Protein AF-A0A3D2KLA5-F1 (afdb_monomer_lite)

pLDDT: mean 75.69, std 15.41, range [38.19, 96.56]

Sequence (135 aa):
MKVNLLPYEVPERRRANLTLIFALTGILLLAGATFIFYSALQGRVTAIHSQIADIQREYEKYGPALERKAYLDQLEAAISRKSAFIQQLSGQGVKWNRIMDELRDIIPQTVVLDAVTNGEDGVITIVGRAGSLQA

Secondary structure (DSSP, 8-state):
-----------THHHHHHHHHHHHHHHHHHHHHHHHHHHHHHHHHHHHHHHHHHHHHHHHHHHHHHHHHHHHHHHHHHHHHHHHHHHHHHHTT-THHHHHHHHHHHS-TTEEEEEEEE-TTS-EEEEEEE-----

Structure (mmCIF, N/CA/C/O backbone):
data_AF-A0A3D2KLA5-F1
#
_entry.id   AF-A0A3D2KLA5-F1
#
loop_
_atom_site.group_PDB
_atom_site.id
_atom_site.type_symbol
_atom_site.label_atom_id
_atom_site.label_alt_id
_atom_site.label_comp_id
_atom_site.label_asym_id
_atom_site.label_entity_id
_atom_site.label_seq_id
_atom_site.pdbx_PDB_ins_code
_atom_site.Cartn_x
_atom_site.Cartn_y
_atom_site.Cartn_z
_atom_site.occupancy
_atom_site.B_iso_or_equiv
_atom_site.auth_seq_id
_atom_site.auth_comp_id
_atom_site.auth_asym_id
_atom_site.auth_atom_id
_atom_site.pdbx_PDB_model_num
ATOM 1 N N . MET A 1 1 ? 48.186 -9.021 -88.721 1.00 39.84 1 MET A N 1
ATOM 2 C CA . MET A 1 1 ? 47.747 -8.006 -87.739 1.00 39.84 1 MET A CA 1
ATOM 3 C C . MET A 1 1 ? 46.525 -8.544 -87.008 1.00 39.84 1 MET A C 1
ATOM 5 O O . MET A 1 1 ? 45.486 -8.694 -87.632 1.00 39.84 1 MET A O 1
ATOM 9 N N . LYS A 1 2 ? 46.661 -8.931 -85.733 1.00 43.53 2 LYS A N 1
ATOM 10 C CA . LYS A 1 2 ? 45.528 -9.322 -84.878 1.00 43.53 2 LYS A CA 1
ATOM 11 C C . LYS A 1 2 ? 45.116 -8.090 -84.081 1.00 43.53 2 LYS A C 1
ATOM 13 O O . LYS A 1 2 ? 45.840 -7.679 -83.182 1.00 43.53 2 LYS A O 1
ATOM 18 N N . VAL A 1 3 ? 43.994 -7.486 -84.453 1.00 55.62 3 VAL A N 1
ATOM 19 C CA . VAL A 1 3 ? 43.378 -6.410 -83.674 1.00 55.62 3 VAL A CA 1
ATOM 20 C C . VAL A 1 3 ? 42.587 -7.086 -82.558 1.00 55.62 3 VAL A C 1
ATOM 22 O O . VAL A 1 3 ? 41.564 -7.718 -82.804 1.00 55.62 3 VAL A O 1
ATOM 25 N N . ASN A 1 4 ? 43.137 -7.042 -81.346 1.00 61.41 4 ASN A N 1
ATOM 26 C CA . ASN A 1 4 ? 42.511 -7.572 -80.143 1.00 61.41 4 ASN A CA 1
ATOM 27 C C . ASN A 1 4 ? 41.420 -6.591 -79.685 1.00 61.41 4 ASN A C 1
ATOM 29 O O . ASN A 1 4 ? 41.717 -5.578 -79.057 1.00 61.41 4 ASN A O 1
ATOM 33 N N . LEU A 1 5 ? 40.171 -6.872 -80.055 1.00 65.31 5 LEU A N 1
ATOM 34 C CA . LEU A 1 5 ? 38.980 -6.169 -79.584 1.00 65.31 5 LEU A CA 1
ATOM 35 C C . LEU A 1 5 ? 38.501 -6.833 -78.290 1.00 65.31 5 LEU A C 1
ATOM 37 O O . LEU A 1 5 ? 37.547 -7.605 -78.301 1.00 65.31 5 LEU A O 1
ATOM 41 N N . LEU A 1 6 ? 39.176 -6.563 -77.175 1.00 63.72 6 LEU A N 1
ATOM 42 C CA . LEU A 1 6 ? 38.576 -6.812 -75.867 1.00 63.72 6 LEU A CA 1
ATOM 43 C C . LEU A 1 6 ? 37.883 -5.519 -75.426 1.00 63.72 6 LEU A C 1
ATOM 45 O O . LEU A 1 6 ? 38.559 -4.493 -75.302 1.00 63.72 6 LEU A O 1
ATOM 49 N N . PRO A 1 7 ? 36.551 -5.525 -75.237 1.00 60.09 7 PRO A N 1
ATOM 50 C CA . PRO A 1 7 ? 35.854 -4.363 -74.720 1.00 60.09 7 PRO A CA 1
ATOM 51 C C . PRO A 1 7 ? 36.341 -4.087 -73.296 1.00 60.09 7 PRO A C 1
ATOM 53 O O . PRO A 1 7 ? 36.518 -4.996 -72.486 1.00 60.09 7 PRO A O 1
ATOM 56 N N . TYR A 1 8 ? 36.580 -2.812 -73.002 1.00 58.25 8 TYR A N 1
ATOM 57 C CA . TYR A 1 8 ? 36.905 -2.345 -71.662 1.00 58.25 8 TYR A CA 1
ATOM 58 C C . TYR A 1 8 ? 35.651 -2.482 -70.792 1.00 58.25 8 TYR A C 1
ATOM 60 O O . TYR A 1 8 ? 34.791 -1.602 -70.775 1.00 58.25 8 TYR A O 1
ATOM 68 N N . GLU A 1 9 ? 35.511 -3.619 -70.114 1.00 62.09 9 GLU A N 1
ATOM 69 C CA . GLU A 1 9 ? 34.491 -3.802 -69.086 1.00 62.09 9 GLU A CA 1
ATOM 70 C C . GLU A 1 9 ? 34.827 -2.888 -67.903 1.00 62.09 9 GLU A C 1
ATOM 72 O O . GLU A 1 9 ? 35.715 -3.153 -67.089 1.00 62.09 9 GLU A O 1
ATOM 77 N N . VAL A 1 10 ? 34.133 -1.754 -67.845 1.00 62.00 10 VAL A N 1
ATOM 78 C CA . VAL A 1 10 ? 34.216 -0.789 -66.750 1.00 62.00 10 VAL A CA 1
ATOM 79 C C . VAL A 1 10 ? 33.788 -1.491 -65.448 1.00 62.00 10 VAL A C 1
ATOM 81 O O . VAL A 1 10 ? 32.706 -2.080 -65.397 1.00 62.00 10 VAL A O 1
ATOM 84 N N . PRO A 1 11 ? 34.583 -1.443 -64.362 1.00 59.06 11 PRO A N 1
ATOM 85 C CA . PRO A 1 11 ? 34.291 -2.161 -63.124 1.00 59.06 11 PRO A CA 1
ATOM 86 C C . PRO A 1 11 ? 33.243 -1.413 -62.281 1.00 59.06 11 PRO A C 1
ATOM 88 O O . PRO A 1 11 ? 33.539 -0.881 -61.211 1.00 59.06 11 PRO A O 1
ATOM 91 N N . GLU A 1 12 ? 31.990 -1.375 -62.731 1.00 59.69 12 GLU A N 1
ATOM 92 C CA . GLU A 1 12 ? 30.892 -0.703 -62.014 1.00 59.69 12 GLU A CA 1
ATOM 93 C C . GLU A 1 12 ? 30.473 -1.420 -60.715 1.00 59.69 12 GLU A C 1
ATOM 95 O O . GLU A 1 12 ? 29.897 -0.819 -59.806 1.00 59.69 12 GLU A O 1
ATOM 100 N N . ARG A 1 13 ? 30.845 -2.698 -60.554 1.00 60.25 13 ARG A N 1
ATOM 101 C CA . ARG A 1 13 ? 30.440 -3.532 -59.407 1.00 60.25 13 ARG A CA 1
ATOM 102 C C . ARG A 1 13 ? 30.995 -3.079 -58.051 1.00 60.25 13 ARG A C 1
ATOM 104 O O . ARG A 1 13 ? 30.433 -3.435 -57.019 1.00 60.25 13 ARG A O 1
ATOM 111 N N . ARG A 1 14 ? 32.072 -2.283 -58.005 1.00 60.62 14 ARG A N 1
ATOM 112 C CA . ARG A 1 14 ? 32.662 -1.844 -56.721 1.00 60.62 14 ARG A CA 1
ATOM 113 C C . ARG A 1 14 ? 31.792 -0.837 -55.966 1.00 60.62 14 ARG A C 1
ATOM 115 O O . ARG A 1 14 ? 31.766 -0.880 -54.740 1.00 60.62 14 ARG A O 1
ATOM 122 N N . ARG A 1 15 ? 31.074 0.052 -56.663 1.00 60.56 15 ARG A N 1
ATOM 123 C CA . ARG A 1 15 ? 30.259 1.095 -56.009 1.00 60.56 15 ARG A CA 1
ATOM 124 C C . ARG A 1 15 ? 28.975 0.534 -55.400 1.00 60.56 15 ARG A C 1
ATOM 126 O O . ARG A 1 15 ? 28.641 0.919 -54.286 1.00 60.56 15 ARG A O 1
ATOM 133 N N . ALA A 1 16 ? 28.331 -0.420 -56.076 1.00 62.09 16 ALA A N 1
ATOM 134 C CA . ALA A 1 16 ? 27.133 -1.098 -55.574 1.00 62.09 16 ALA A CA 1
ATOM 135 C C . ALA A 1 16 ? 27.402 -1.903 -54.288 1.00 62.09 16 ALA A C 1
ATOM 137 O O . ALA A 1 16 ? 26.577 -1.926 -53.378 1.00 62.09 16 ALA A O 1
ATOM 138 N N . ASN A 1 17 ? 28.587 -2.511 -54.171 1.00 75.31 17 ASN A N 1
ATOM 139 C CA . ASN A 1 17 ? 28.967 -3.238 -52.959 1.00 75.31 17 ASN A CA 1
ATOM 140 C C . ASN A 1 17 ? 29.234 -2.292 -51.779 1.00 75.31 17 ASN A C 1
ATOM 142 O O . ASN A 1 17 ? 28.899 -2.626 -50.647 1.00 75.31 17 ASN A O 1
ATOM 146 N N . LEU A 1 18 ? 29.792 -1.101 -52.024 1.00 77.69 18 LEU A N 1
ATOM 147 C CA . LEU A 1 18 ? 30.020 -0.112 -50.967 1.00 77.69 18 LEU A CA 1
ATOM 148 C C . LEU A 1 18 ? 28.708 0.461 -50.429 1.00 77.69 18 LEU A C 1
ATOM 150 O O . LEU A 1 18 ? 28.540 0.514 -49.216 1.00 77.69 18 LEU A O 1
ATOM 154 N N . THR A 1 19 ? 27.758 0.838 -51.290 1.00 82.38 19 THR A N 1
ATOM 155 C CA . THR A 1 19 ? 26.437 1.305 -50.833 1.00 82.38 19 THR A CA 1
ATOM 156 C C . THR A 1 19 ? 25.702 0.240 -50.027 1.00 82.38 19 THR A C 1
ATOM 158 O O . THR A 1 19 ? 25.105 0.570 -49.006 1.00 82.38 19 THR A O 1
ATOM 161 N N . LEU A 1 20 ? 25.798 -1.033 -50.421 1.00 86.75 20 LEU A N 1
ATOM 162 C CA . LEU A 1 20 ? 25.212 -2.145 -49.670 1.00 86.75 20 LEU A CA 1
ATOM 163 C C . LEU A 1 20 ? 25.885 -2.326 -48.297 1.00 86.75 20 LEU A C 1
ATOM 165 O O . LEU A 1 20 ? 25.191 -2.474 -47.293 1.00 86.75 20 LEU A O 1
ATOM 169 N N . ILE A 1 21 ? 27.217 -2.240 -48.224 1.00 87.56 21 ILE A N 1
ATOM 170 C CA . ILE A 1 21 ? 27.963 -2.313 -46.957 1.00 87.56 21 ILE A CA 1
ATOM 171 C C . ILE A 1 21 ? 27.598 -1.140 -46.036 1.00 87.56 21 ILE A C 1
ATOM 173 O O . ILE A 1 21 ? 27.330 -1.357 -44.854 1.00 87.56 21 ILE A O 1
ATOM 177 N N . PHE A 1 22 ? 27.528 0.089 -46.555 1.00 91.12 22 PHE A N 1
ATOM 178 C CA . PHE A 1 22 ? 27.124 1.259 -45.768 1.00 91.12 22 PHE A CA 1
ATOM 179 C C . PHE A 1 22 ? 25.669 1.162 -45.300 1.00 91.12 22 PHE A C 1
ATOM 181 O O . PHE A 1 22 ? 25.388 1.490 -44.149 1.00 91.12 22 PHE A O 1
ATOM 188 N N . ALA A 1 23 ? 24.760 0.657 -46.139 1.00 91.12 23 ALA A N 1
ATOM 189 C CA . ALA A 1 23 ? 23.371 0.420 -45.757 1.00 91.12 23 ALA A CA 1
ATOM 190 C C . ALA A 1 23 ? 23.261 -0.625 -44.635 1.00 91.12 23 ALA A C 1
ATOM 192 O O . ALA A 1 23 ? 22.602 -0.370 -43.630 1.00 91.12 23 ALA A O 1
ATOM 193 N N . LEU A 1 24 ? 23.960 -1.762 -44.749 1.00 93.44 24 LEU A N 1
ATOM 194 C CA . LEU A 1 24 ? 24.004 -2.781 -43.693 1.00 93.44 24 LEU A CA 1
ATOM 195 C C . LEU A 1 24 ? 24.603 -2.238 -42.397 1.00 93.44 24 LEU A C 1
ATOM 197 O O . LEU A 1 24 ? 24.055 -2.470 -41.325 1.00 93.44 24 LEU A O 1
ATOM 201 N N . THR A 1 25 ? 25.696 -1.483 -42.494 1.00 94.06 25 THR A N 1
ATOM 202 C CA . THR A 1 25 ? 26.340 -0.865 -41.328 1.00 94.06 25 THR A CA 1
ATOM 203 C C . THR A 1 25 ? 25.411 0.149 -40.660 1.00 94.06 25 THR A C 1
ATOM 205 O O . THR A 1 25 ? 25.314 0.184 -39.437 1.00 94.06 25 THR A O 1
ATOM 208 N N . GLY A 1 26 ? 24.676 0.935 -41.452 1.00 95.12 26 GLY A N 1
ATOM 209 C CA . GLY A 1 26 ? 23.677 1.879 -40.957 1.00 95.12 26 GLY A CA 1
ATOM 210 C C . GLY A 1 26 ? 22.512 1.189 -40.246 1.00 95.12 26 GLY A C 1
ATOM 211 O O . GLY A 1 26 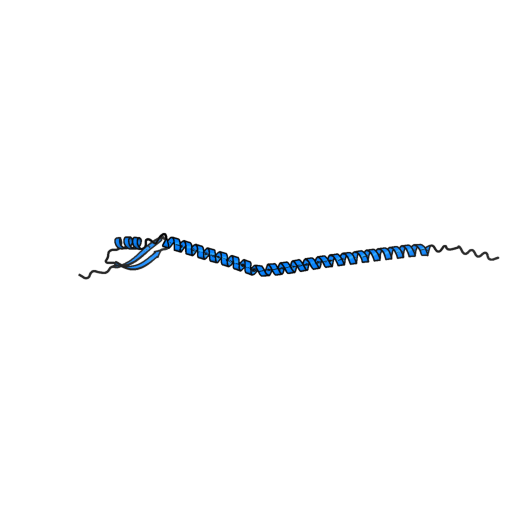? 22.124 1.612 -39.159 1.00 95.12 26 GLY A O 1
ATOM 212 N N . ILE A 1 27 ? 22.000 0.089 -40.808 1.00 95.50 27 ILE A N 1
ATOM 213 C CA . ILE A 1 27 ? 20.954 -0.729 -40.174 1.00 95.50 27 ILE A CA 1
ATOM 214 C C . ILE A 1 27 ? 21.472 -1.352 -38.875 1.00 95.50 27 ILE A C 1
ATOM 216 O O . ILE A 1 27 ? 20.770 -1.324 -37.867 1.00 95.50 27 ILE A O 1
ATOM 220 N N . LEU A 1 28 ? 22.702 -1.870 -38.871 1.00 96.38 28 LEU A N 1
ATOM 221 C CA . LEU A 1 28 ? 23.322 -2.461 -37.685 1.00 96.38 28 LEU A CA 1
ATOM 222 C C . LEU A 1 28 ? 23.483 -1.426 -36.561 1.00 96.38 28 LEU A C 1
ATOM 224 O O . LEU A 1 28 ? 23.181 -1.718 -35.405 1.00 96.38 28 LEU A O 1
ATOM 228 N N . LEU A 1 29 ? 23.909 -0.205 -36.898 1.00 96.56 29 LEU A N 1
ATOM 229 C CA . LEU A 1 29 ? 24.006 0.903 -35.947 1.00 96.56 29 LEU A CA 1
ATOM 230 C C . LEU A 1 29 ? 22.640 1.306 -35.392 1.00 96.56 29 LEU A C 1
ATOM 232 O O . LEU A 1 29 ? 22.511 1.495 -34.185 1.00 96.56 29 LEU A O 1
ATOM 236 N N . LEU A 1 30 ? 21.621 1.403 -36.249 1.00 95.88 30 LEU A N 1
ATOM 237 C CA . LEU A 1 30 ? 20.251 1.687 -35.823 1.00 95.88 30 LEU A CA 1
ATOM 238 C C . LEU A 1 30 ? 19.726 0.603 -34.881 1.00 95.88 30 LEU A C 1
ATOM 240 O O . LEU A 1 30 ? 19.238 0.927 -33.801 1.00 95.88 30 LEU A O 1
ATOM 244 N N . ALA A 1 31 ? 19.892 -0.669 -35.245 1.00 95.88 31 ALA A N 1
ATOM 245 C CA . ALA A 1 31 ? 19.498 -1.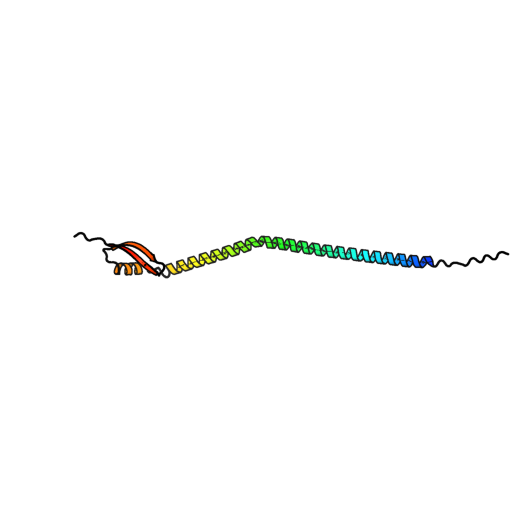799 -34.412 1.00 95.88 31 ALA A CA 1
ATOM 246 C C . ALA A 1 31 ? 20.209 -1.757 -33.050 1.00 95.88 31 ALA A C 1
ATOM 248 O O . ALA A 1 31 ? 19.555 -1.844 -32.010 1.00 95.88 31 ALA A O 1
ATOM 249 N N . GLY A 1 32 ? 21.524 -1.523 -33.037 1.00 96.44 32 GLY A N 1
ATOM 250 C CA . GLY A 1 32 ? 22.303 -1.375 -31.807 1.00 96.44 32 GLY A CA 1
ATOM 251 C C . GLY A 1 32 ? 21.835 -0.206 -30.937 1.00 96.44 32 GLY A C 1
ATOM 252 O O . GLY A 1 32 ? 21.626 -0.377 -29.737 1.00 96.44 32 GLY A O 1
ATOM 253 N N . ALA A 1 33 ? 21.596 0.965 -31.530 1.00 95.31 33 ALA A N 1
ATOM 254 C CA . ALA A 1 33 ? 21.100 2.137 -30.812 1.00 95.31 33 ALA A CA 1
ATOM 255 C C . ALA A 1 33 ? 19.708 1.889 -30.211 1.00 95.31 33 ALA A C 1
ATOM 257 O O . ALA A 1 33 ? 19.479 2.197 -29.040 1.00 95.31 33 ALA A O 1
ATOM 258 N N . THR A 1 34 ? 18.797 1.273 -30.973 1.00 94.56 34 THR A N 1
ATOM 259 C CA . THR A 1 34 ? 17.469 0.902 -30.464 1.00 94.56 34 THR A CA 1
ATOM 260 C C . THR A 1 34 ? 17.546 -0.136 -29.351 1.00 94.56 34 THR A C 1
ATOM 262 O O . THR A 1 34 ? 16.816 -0.014 -28.371 1.00 94.56 34 THR A O 1
ATOM 265 N N . PHE A 1 35 ? 18.460 -1.104 -29.444 1.00 96.06 35 PHE A N 1
ATOM 266 C CA . PHE A 1 35 ? 18.664 -2.106 -28.403 1.00 96.06 35 PHE A CA 1
ATOM 267 C C . PHE A 1 35 ? 19.154 -1.470 -27.098 1.00 96.06 35 PHE A C 1
ATOM 269 O O . PHE A 1 35 ? 18.557 -1.693 -26.050 1.00 96.06 35 PHE A O 1
ATOM 276 N N . ILE A 1 36 ? 20.176 -0.609 -27.163 1.00 94.88 36 ILE A N 1
ATOM 277 C CA . ILE A 1 36 ? 20.698 0.114 -25.992 1.00 94.88 36 ILE A CA 1
ATOM 278 C C . ILE A 1 36 ? 19.602 0.976 -25.356 1.00 94.88 36 ILE A C 1
ATOM 280 O O . ILE A 1 36 ? 19.422 0.956 -24.137 1.00 94.88 36 ILE A O 1
ATOM 284 N N . PHE A 1 37 ? 18.847 1.711 -26.176 1.00 95.19 37 PHE A N 1
ATOM 285 C CA . PHE A 1 37 ? 17.748 2.547 -25.702 1.00 95.19 37 PHE A CA 1
ATOM 286 C C . PHE A 1 37 ? 16.655 1.718 -25.013 1.00 95.19 37 PHE A C 1
ATOM 288 O O . PHE A 1 37 ? 16.211 2.063 -23.917 1.00 95.19 37 PHE A O 1
ATOM 295 N N . TYR A 1 38 ? 16.267 0.593 -25.618 1.00 95.19 38 TYR A N 1
ATOM 296 C CA . TYR A 1 38 ? 15.282 -0.327 -25.059 1.00 95.19 38 TYR A CA 1
ATOM 297 C C . TYR A 1 38 ? 15.753 -0.923 -23.725 1.00 95.19 38 TYR A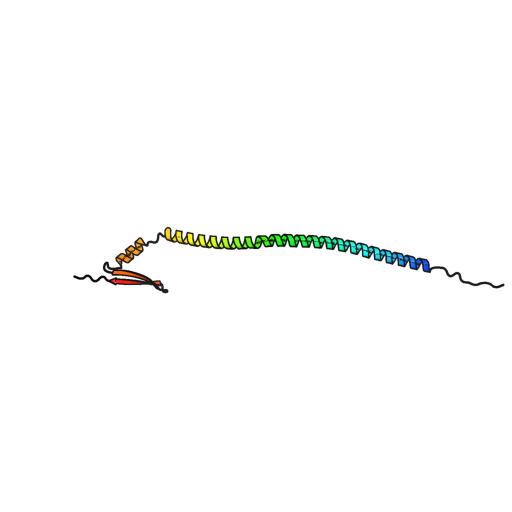 C 1
ATOM 299 O O . TYR A 1 38 ? 15.017 -0.880 -22.739 1.00 95.19 38 TYR A O 1
ATOM 307 N N . SER A 1 39 ? 17.000 -1.397 -23.644 1.00 92.69 39 SER A N 1
ATOM 308 C CA . SER A 1 39 ? 17.581 -1.916 -22.399 1.00 92.69 39 SER A CA 1
ATOM 309 C C . SER A 1 39 ? 17.628 -0.862 -21.289 1.00 92.69 39 SER A C 1
ATOM 311 O O . SER A 1 39 ? 17.325 -1.172 -20.137 1.00 92.69 39 SER A O 1
ATOM 313 N N . ALA A 1 40 ? 17.953 0.392 -21.618 1.00 91.75 40 ALA A N 1
ATOM 314 C CA . ALA A 1 40 ? 17.956 1.486 -20.650 1.00 91.75 40 ALA A CA 1
ATOM 315 C C . ALA A 1 40 ? 16.546 1.784 -20.109 1.00 91.75 40 ALA A C 1
ATOM 317 O O . ALA A 1 40 ? 16.377 1.989 -18.903 1.00 91.75 40 ALA A O 1
ATOM 318 N N . LEU A 1 41 ? 15.527 1.770 -20.976 1.00 91.12 41 LEU A N 1
ATOM 319 C CA . LEU A 1 41 ? 14.129 1.923 -20.564 1.00 91.12 41 LEU A CA 1
ATOM 320 C C . LEU A 1 41 ? 13.682 0.765 -19.669 1.00 91.12 41 LEU A C 1
ATOM 322 O O . LEU A 1 41 ? 13.114 1.001 -18.604 1.00 91.12 41 LEU A O 1
ATOM 326 N N . GLN A 1 42 ? 13.988 -0.470 -20.064 1.00 91.44 42 GLN A N 1
ATOM 327 C CA . GLN A 1 42 ? 13.647 -1.667 -19.301 1.00 91.44 42 GLN A CA 1
ATOM 328 C C . GLN A 1 42 ? 14.266 -1.625 -17.896 1.00 91.44 42 GLN A C 1
ATOM 330 O O . GLN A 1 42 ? 13.584 -1.920 -16.919 1.00 91.44 42 GLN A O 1
ATOM 335 N N . GLY A 1 43 ? 15.521 -1.179 -17.770 1.00 90.31 43 GLY A N 1
ATOM 336 C CA . GLY A 1 43 ? 16.176 -1.003 -16.471 1.00 90.31 43 GLY A CA 1
ATOM 337 C C . GLY A 1 43 ? 15.431 -0.029 -15.552 1.00 90.31 43 GLY A C 1
ATOM 338 O O . GLY A 1 43 ? 15.223 -0.324 -14.375 1.00 90.31 43 GLY A O 1
ATOM 339 N N . ARG A 1 44 ? 14.956 1.101 -16.094 1.00 88.38 44 ARG A N 1
ATOM 340 C CA . ARG A 1 44 ? 14.138 2.066 -15.337 1.00 88.38 44 ARG A CA 1
ATOM 341 C C . ARG A 1 44 ? 12.790 1.479 -14.930 1.00 88.38 44 ARG A C 1
ATOM 343 O O . ARG A 1 44 ? 12.377 1.652 -13.789 1.00 88.38 44 ARG A O 1
ATOM 350 N N . VAL A 1 45 ? 12.123 0.773 -15.841 1.00 92.44 45 VAL A N 1
ATOM 351 C CA . VAL A 1 45 ? 10.835 0.122 -15.563 1.00 92.44 45 VAL A CA 1
ATOM 352 C C . VAL A 1 45 ? 10.979 -0.900 -14.439 1.00 92.44 45 VAL A C 1
ATOM 354 O O . VAL A 1 45 ? 10.168 -0.895 -13.515 1.00 92.44 45 VAL A O 1
ATOM 357 N N . THR A 1 46 ? 12.025 -1.725 -14.467 1.00 92.12 46 THR A N 1
ATOM 358 C CA . THR A 1 46 ? 12.300 -2.709 -13.412 1.00 92.12 46 THR A CA 1
ATOM 359 C C . THR A 1 46 ? 12.567 -2.039 -12.065 1.00 92.12 46 THR A C 1
ATOM 361 O O . THR A 1 46 ? 12.022 -2.478 -11.057 1.00 92.12 46 THR A O 1
ATOM 364 N N . ALA A 1 47 ? 13.337 -0.946 -12.040 1.00 90.19 47 ALA A N 1
ATOM 365 C CA . ALA A 1 47 ? 13.595 -0.192 -10.811 1.00 90.19 47 ALA A CA 1
ATOM 366 C C . ALA A 1 47 ? 12.319 0.439 -10.222 1.00 90.19 47 ALA A C 1
ATOM 368 O O . ALA A 1 47 ? 12.147 0.487 -9.007 1.00 90.19 47 ALA A O 1
ATOM 369 N N . ILE A 1 48 ? 11.401 0.904 -11.072 1.00 91.06 48 ILE A N 1
ATOM 370 C CA . ILE A 1 48 ? 10.100 1.417 -10.622 1.00 91.06 48 ILE A CA 1
ATOM 371 C C . ILE A 1 48 ? 9.241 0.273 -10.069 1.00 91.06 48 ILE A C 1
ATOM 373 O O . ILE A 1 48 ? 8.650 0.414 -9.002 1.00 91.06 48 ILE A O 1
ATOM 377 N N . HIS A 1 49 ? 9.208 -0.882 -10.739 1.00 92.31 49 HIS A N 1
ATOM 378 C CA . HIS A 1 49 ? 8.463 -2.046 -10.250 1.00 92.31 49 HIS A CA 1
ATOM 379 C C . HIS A 1 49 ? 8.989 -2.552 -8.905 1.00 92.31 49 HIS A C 1
ATOM 381 O O . HIS A 1 49 ? 8.188 -2.920 -8.049 1.00 92.31 49 HIS A O 1
ATOM 387 N N . SER A 1 50 ? 10.309 -2.542 -8.685 1.00 92.06 50 SER A N 1
ATOM 388 C CA . SER A 1 50 ? 10.868 -2.924 -7.386 1.00 92.06 50 SER A CA 1
ATOM 389 C C . SER A 1 50 ? 10.468 -1.942 -6.288 1.00 92.06 50 SER A C 1
ATOM 391 O O . SER A 1 50 ? 10.060 -2.378 -5.219 1.00 92.06 50 SER A O 1
ATOM 393 N N . GLN A 1 51 ? 10.489 -0.633 -6.566 1.00 91.38 51 GLN A N 1
ATOM 394 C CA . GLN A 1 51 ? 10.029 0.379 -5.608 1.00 91.38 51 GLN A CA 1
ATOM 395 C C . GLN A 1 51 ? 8.548 0.205 -5.257 1.00 91.38 51 GLN A C 1
ATOM 397 O O . GLN A 1 51 ? 8.186 0.268 -4.085 1.00 91.38 51 GLN A O 1
ATOM 402 N N . ILE A 1 52 ? 7.694 -0.060 -6.250 1.00 90.56 52 ILE A N 1
ATOM 403 C CA . ILE A 1 52 ? 6.269 -0.336 -6.022 1.00 90.56 52 ILE A CA 1
ATOM 404 C C . ILE A 1 52 ? 6.105 -1.575 -5.138 1.00 90.56 52 ILE A C 1
ATOM 406 O O . ILE A 1 52 ? 5.353 -1.535 -4.168 1.00 90.56 52 ILE A O 1
ATOM 410 N N . ALA A 1 53 ? 6.830 -2.655 -5.436 1.00 92.31 53 ALA A N 1
ATOM 411 C CA . ALA A 1 53 ? 6.768 -3.880 -4.647 1.00 92.31 53 ALA A CA 1
ATOM 412 C C . ALA A 1 53 ? 7.231 -3.661 -3.197 1.00 92.31 53 ALA A C 1
ATOM 414 O O . ALA A 1 53 ? 6.622 -4.198 -2.273 1.00 92.31 53 ALA A O 1
ATOM 415 N N . ASP A 1 54 ? 8.276 -2.863 -2.981 1.00 92.00 54 ASP A N 1
ATOM 416 C CA . ASP A 1 54 ? 8.775 -2.551 -1.641 1.00 92.00 54 ASP A CA 1
ATOM 417 C C . ASP A 1 54 ? 7.772 -1.706 -0.845 1.00 92.00 54 ASP A C 1
ATOM 419 O O . ASP A 1 54 ? 7.461 -2.051 0.298 1.00 92.00 54 ASP A O 1
ATOM 423 N N . ILE A 1 55 ? 7.191 -0.674 -1.467 1.00 88.62 55 ILE A N 1
ATOM 424 C CA . ILE A 1 55 ? 6.125 0.140 -0.863 1.00 88.62 55 ILE A CA 1
ATOM 425 C C . ILE A 1 55 ? 4.917 -0.737 -0.527 1.00 88.62 55 ILE A C 1
ATOM 427 O O . ILE A 1 55 ? 4.345 -0.623 0.553 1.00 88.62 55 ILE A O 1
ATOM 431 N N . GLN A 1 56 ? 4.528 -1.646 -1.418 1.00 90.69 56 GLN A N 1
ATOM 432 C CA . GLN A 1 56 ? 3.377 -2.514 -1.194 1.00 90.69 56 GLN A CA 1
ATOM 433 C C . GLN A 1 56 ? 3.599 -3.478 -0.022 1.00 90.69 56 GLN A C 1
ATOM 435 O O . GLN A 1 56 ? 2.717 -3.613 0.825 1.00 90.69 56 GLN A O 1
ATOM 440 N N . ARG A 1 57 ? 4.801 -4.057 0.114 1.00 89.31 57 ARG A N 1
ATOM 441 C CA . ARG A 1 57 ? 5.170 -4.839 1.309 1.00 89.31 57 ARG A CA 1
ATOM 442 C C . ARG A 1 57 ? 5.149 -3.998 2.580 1.00 89.31 57 ARG A C 1
ATOM 444 O O . ARG A 1 57 ? 4.824 -4.504 3.651 1.00 89.31 57 ARG A O 1
ATOM 451 N N . GLU A 1 58 ? 5.548 -2.733 2.497 1.00 84.69 58 GLU A N 1
ATOM 452 C CA . GLU A 1 58 ? 5.480 -1.821 3.635 1.00 84.69 58 GLU A CA 1
ATOM 453 C C . GLU A 1 58 ? 4.026 -1.546 4.037 1.00 84.69 58 GLU A C 1
ATOM 455 O O . GLU A 1 58 ? 3.698 -1.664 5.215 1.00 84.69 58 GLU A O 1
ATOM 460 N N . TYR A 1 59 ? 3.128 -1.326 3.074 1.00 79.62 59 TYR A N 1
ATOM 461 C CA . TYR A 1 59 ? 1.684 -1.224 3.313 1.00 79.62 59 TYR A CA 1
ATOM 462 C C . TYR A 1 59 ? 1.087 -2.486 3.949 1.00 79.62 59 TYR A C 1
ATOM 464 O O . TYR A 1 59 ? 0.304 -2.384 4.895 1.00 79.62 59 TYR A O 1
ATOM 472 N N . GLU A 1 60 ? 1.476 -3.675 3.488 1.00 86.12 60 GLU A N 1
ATOM 473 C CA . GLU A 1 60 ? 1.001 -4.949 4.047 1.00 86.12 60 GLU A CA 1
ATOM 474 C C . GLU A 1 60 ? 1.346 -5.104 5.535 1.00 86.12 60 GLU A C 1
ATOM 476 O O . GLU A 1 60 ? 0.550 -5.652 6.299 1.00 86.12 60 GLU A O 1
ATOM 481 N N . LYS A 1 61 ? 2.475 -4.546 5.997 1.00 86.50 61 LYS A N 1
ATOM 482 C CA . LYS A 1 61 ? 2.832 -4.545 7.429 1.00 86.50 61 LYS A CA 1
ATOM 483 C C . LYS A 1 61 ? 1.849 -3.749 8.287 1.00 86.50 61 LYS A C 1
ATOM 485 O O . LYS A 1 61 ? 1.693 -4.058 9.469 1.00 86.50 61 LYS A O 1
ATOM 490 N N . TYR A 1 62 ? 1.189 -2.741 7.721 1.00 83.12 62 TYR A N 1
ATOM 491 C CA . TYR A 1 62 ? 0.214 -1.916 8.435 1.00 83.12 62 TYR A CA 1
ATOM 492 C C . TYR A 1 62 ? -1.204 -2.495 8.413 1.00 83.12 62 TYR A C 1
ATOM 494 O O . TYR A 1 62 ? -2.022 -2.090 9.240 1.00 83.12 62 TYR A O 1
ATOM 502 N N . GLY A 1 63 ? -1.498 -3.470 7.546 1.00 83.06 63 GLY A N 1
ATOM 503 C CA . GLY A 1 63 ? -2.798 -4.152 7.494 1.00 83.06 63 GLY A CA 1
ATOM 504 C C . GLY A 1 63 ? -3.250 -4.703 8.857 1.00 83.06 63 GLY A C 1
ATOM 505 O O . GLY A 1 63 ? -4.306 -4.303 9.350 1.00 83.06 63 GLY A O 1
ATOM 506 N N . PRO A 1 64 ? -2.425 -5.508 9.555 1.00 84.56 64 PRO A N 1
ATOM 507 C CA . PRO A 1 64 ? -2.761 -6.013 10.888 1.00 84.56 64 PRO A CA 1
ATOM 508 C C . PRO A 1 64 ? -2.948 -4.911 11.942 1.00 84.56 64 PRO A C 1
ATOM 510 O O . PRO A 1 64 ? -3.703 -5.080 12.898 1.00 84.56 64 PRO A O 1
ATOM 513 N N . ALA A 1 65 ? -2.257 -3.774 11.804 1.00 79.25 65 ALA A N 1
ATOM 514 C CA . ALA A 1 65 ? -2.423 -2.638 12.710 1.00 79.25 65 ALA A CA 1
ATOM 515 C C . ALA A 1 65 ? -3.771 -1.930 12.489 1.00 79.25 65 ALA A C 1
ATOM 517 O O . ALA A 1 65 ? -4.424 -1.549 13.460 1.00 79.25 65 ALA A O 1
ATOM 518 N N . LEU A 1 66 ? -4.212 -1.809 11.233 1.00 82.25 66 LEU A N 1
ATOM 519 C CA . LEU A 1 66 ? -5.541 -1.311 10.866 1.00 82.25 66 LEU A CA 1
ATOM 520 C C . LEU A 1 66 ? -6.656 -2.216 11.405 1.00 82.25 66 LEU A C 1
ATOM 522 O O . LEU A 1 66 ? -7.610 -1.713 11.995 1.00 82.25 66 LEU A O 1
ATOM 526 N N . GLU A 1 67 ? -6.510 -3.536 11.284 1.00 86.00 67 GLU A N 1
ATOM 527 C CA . GLU A 1 67 ? -7.472 -4.495 11.844 1.00 86.00 67 GLU A CA 1
ATOM 528 C C . GLU A 1 67 ? -7.540 -4.417 13.373 1.00 86.00 67 GLU A C 1
ATOM 530 O O . GLU A 1 67 ? -8.626 -4.363 13.953 1.00 86.00 67 GLU A O 1
ATOM 535 N N . ARG A 1 68 ? -6.382 -4.336 14.044 1.00 82.25 68 ARG A N 1
ATOM 536 C CA . ARG A 1 68 ? -6.324 -4.148 15.502 1.00 82.25 68 ARG A CA 1
ATOM 537 C C . ARG A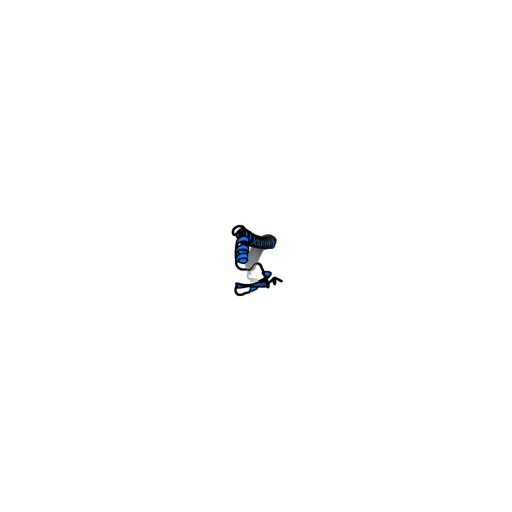 1 68 ? -6.974 -2.842 15.934 1.00 82.25 68 ARG A C 1
ATOM 539 O O . ARG A 1 68 ? -7.680 -2.837 16.937 1.00 82.25 68 ARG A O 1
ATOM 546 N N . LYS A 1 69 ? -6.765 -1.753 15.190 1.00 87.25 69 LYS A N 1
ATOM 547 C CA . LYS A 1 69 ? -7.428 -0.475 15.460 1.00 87.25 69 LYS A CA 1
ATOM 548 C C . LYS A 1 69 ? -8.946 -0.614 15.345 1.00 87.25 69 LYS A C 1
ATOM 550 O O . LYS A 1 69 ? -9.646 -0.244 16.275 1.00 87.25 69 LYS A O 1
ATOM 555 N N . ALA A 1 70 ? -9.446 -1.218 14.267 1.00 87.44 70 ALA A N 1
ATOM 556 C CA . ALA A 1 70 ? -10.881 -1.426 14.083 1.00 87.44 70 ALA A CA 1
ATOM 557 C C . ALA A 1 70 ? -11.497 -2.276 15.212 1.00 87.44 70 ALA A C 1
ATOM 559 O O . ALA A 1 70 ? -12.593 -1.980 15.686 1.00 87.44 70 ALA A O 1
ATOM 560 N N . TYR A 1 71 ? -10.782 -3.304 15.680 1.00 88.94 71 TYR A N 1
ATOM 561 C CA . TYR A 1 71 ? -11.202 -4.100 16.834 1.00 88.94 71 TYR A CA 1
ATOM 562 C C . TYR A 1 71 ? -11.230 -3.281 18.134 1.00 88.94 71 TYR A C 1
ATOM 564 O O . TYR A 1 71 ? -12.187 -3.378 18.903 1.00 88.94 71 TYR A O 1
ATOM 572 N N . LEU A 1 72 ? -10.210 -2.452 18.379 1.00 88.56 72 LEU A N 1
ATOM 573 C CA . LEU A 1 72 ? -10.168 -1.563 19.543 1.00 88.56 72 LEU A CA 1
ATOM 574 C C . LEU A 1 72 ? -11.309 -0.540 19.520 1.00 88.56 72 LEU A C 1
ATOM 576 O O . LEU A 1 72 ? -11.973 -0.378 20.540 1.00 88.56 72 LEU A O 1
ATOM 580 N N . ASP A 1 73 ? -11.601 0.058 18.364 1.00 90.25 73 ASP A N 1
ATOM 581 C CA . ASP A 1 73 ? -12.709 1.006 18.194 1.00 90.25 73 ASP A CA 1
ATOM 582 C C . ASP A 1 73 ? -14.066 0.337 18.509 1.00 90.25 73 ASP A C 1
ATOM 584 O O . ASP A 1 73 ? -14.928 0.913 19.178 1.00 90.25 73 ASP A O 1
ATOM 588 N N . GLN A 1 74 ? -14.262 -0.922 18.089 1.00 91.44 74 GLN A N 1
ATOM 589 C CA . GLN A 1 74 ? -15.457 -1.698 18.447 1.00 91.44 74 GLN A CA 1
ATOM 590 C C . GLN A 1 74 ? -15.546 -1.970 19.953 1.00 91.44 74 GLN A C 1
ATOM 592 O O . GLN A 1 74 ? -16.637 -1.897 20.534 1.00 91.44 74 GLN A O 1
ATOM 597 N N . LEU A 1 75 ? -14.414 -2.285 20.586 1.00 90.25 75 LEU A N 1
ATOM 598 C CA . LEU A 1 75 ? -14.340 -2.538 22.021 1.00 90.25 75 LEU A CA 1
ATOM 599 C C . LEU A 1 75 ? -14.652 -1.266 22.818 1.00 90.25 75 LEU A C 1
ATOM 601 O O . LEU A 1 75 ? -15.445 -1.311 23.758 1.00 90.25 75 LEU A O 1
ATOM 605 N N . GLU A 1 76 ? -14.096 -0.128 22.407 1.00 91.00 76 GLU A N 1
ATOM 606 C CA . GLU A 1 76 ? -14.362 1.183 22.997 1.00 91.00 76 GLU A CA 1
ATOM 607 C C . GLU A 1 76 ? -15.842 1.553 22.868 1.00 91.00 76 GLU A C 1
ATOM 609 O O . GLU A 1 76 ? -16.478 1.914 23.859 1.00 91.00 76 GLU A O 1
ATOM 614 N N . ALA A 1 77 ? -16.443 1.354 21.691 1.00 91.00 77 ALA A N 1
ATOM 615 C CA . ALA A 1 77 ? -17.874 1.565 21.496 1.00 91.00 77 ALA A CA 1
ATOM 616 C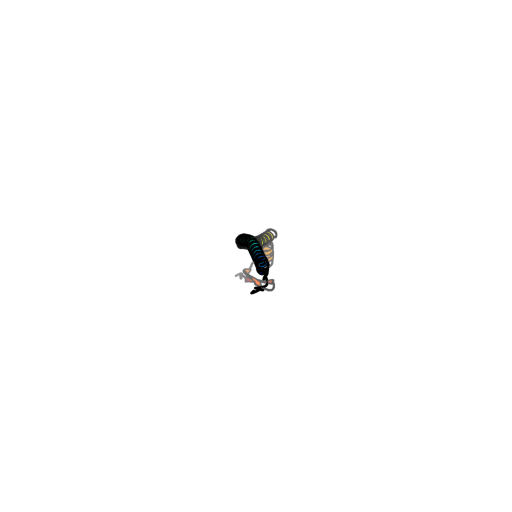 C . ALA A 1 77 ? -18.725 0.648 22.395 1.00 91.00 77 ALA A C 1
ATOM 618 O O . ALA A 1 77 ? -19.756 1.063 22.930 1.00 91.00 77 ALA A O 1
ATOM 619 N N . ALA A 1 78 ? -18.319 -0.610 22.592 1.00 89.81 78 ALA A N 1
ATOM 620 C CA . ALA A 1 78 ? -19.003 -1.527 23.500 1.00 89.81 78 ALA A CA 1
ATOM 621 C C . ALA A 1 78 ? -18.883 -1.091 24.969 1.00 89.81 78 ALA A C 1
ATOM 623 O O . ALA A 1 78 ? -19.881 -1.123 25.692 1.00 89.81 78 ALA A O 1
ATOM 624 N N . ILE A 1 79 ? -17.698 -0.658 25.400 1.00 89.88 79 ILE A N 1
ATOM 625 C CA . ILE A 1 79 ? -17.457 -0.153 26.755 1.00 89.88 79 ILE A CA 1
ATOM 626 C C . ILE A 1 79 ? -18.253 1.130 26.990 1.00 89.88 79 ILE A C 1
ATOM 628 O O . ILE A 1 79 ? -18.936 1.223 28.003 1.00 89.88 79 ILE A O 1
ATOM 632 N N . SER A 1 80 ? -18.239 2.066 26.041 1.00 89.50 80 SER A N 1
ATOM 633 C CA . SER A 1 80 ? -18.992 3.322 26.109 1.00 89.50 80 SER A CA 1
ATOM 634 C C . SER A 1 80 ? -20.501 3.083 26.217 1.00 89.50 80 SER A C 1
ATOM 636 O O . SER A 1 80 ? -21.174 3.675 27.056 1.00 89.50 80 SER A O 1
ATOM 638 N N . ARG A 1 81 ? -21.050 2.121 25.460 1.00 87.69 81 ARG A N 1
ATOM 639 C CA . ARG A 1 81 ? -22.459 1.713 25.615 1.00 87.69 81 ARG A CA 1
ATOM 640 C C . ARG A 1 81 ? -22.751 1.137 26.998 1.00 87.69 81 ARG A C 1
ATOM 642 O O . ARG A 1 81 ? -23.768 1.475 27.596 1.00 87.69 81 ARG A O 1
ATOM 649 N N . LYS A 1 82 ? -21.874 0.273 27.518 1.00 84.81 82 LYS A N 1
ATOM 650 C CA . LYS A 1 82 ? -22.043 -0.316 28.854 1.00 84.81 82 LYS A CA 1
ATOM 651 C C . LYS A 1 82 ? -21.925 0.733 29.957 1.00 84.81 82 LYS A C 1
ATOM 653 O O . LYS A 1 82 ? -22.719 0.704 30.890 1.00 84.81 82 LYS A O 1
ATOM 658 N N . SER A 1 83 ? -20.974 1.658 29.860 1.00 80.25 83 SER A N 1
ATOM 659 C CA . SER A 1 83 ? -20.802 2.726 30.843 1.00 80.25 83 SER A CA 1
ATOM 660 C C . SER A 1 83 ? -21.963 3.716 30.801 1.00 80.25 83 SER A C 1
ATOM 662 O O . SER A 1 83 ? -22.464 4.076 31.860 1.00 80.25 83 SER A O 1
ATOM 664 N N . ALA A 1 84 ? -22.453 4.077 29.611 1.00 83.69 84 ALA A N 1
ATOM 665 C CA . ALA A 1 84 ? -23.653 4.8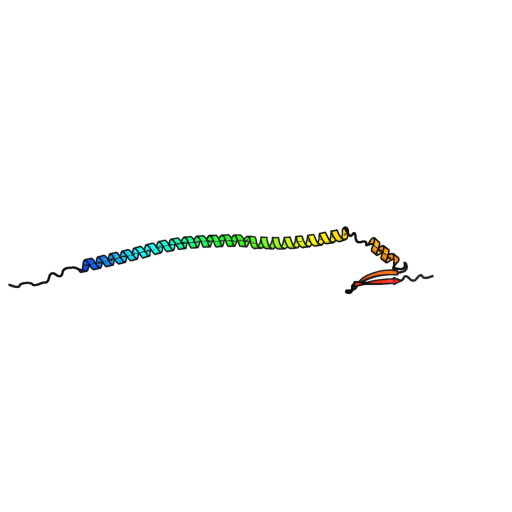91 29.447 1.00 83.69 84 ALA A CA 1
ATOM 666 C C . ALA A 1 84 ? -24.886 4.200 30.045 1.00 83.69 84 ALA A C 1
ATOM 668 O O . ALA A 1 84 ? -25.650 4.832 30.764 1.00 83.69 84 ALA A O 1
ATOM 669 N N . PHE A 1 85 ? -25.048 2.891 29.829 1.00 81.25 85 PHE A N 1
ATOM 670 C CA . PHE A 1 85 ? -26.125 2.112 30.441 1.00 81.25 85 PHE A CA 1
ATOM 671 C C . PHE A 1 85 ? -26.016 2.075 31.973 1.00 81.25 85 PHE A C 1
ATOM 673 O O . PHE A 1 85 ? -27.005 2.297 32.664 1.00 81.25 85 PHE A O 1
ATOM 680 N N . ILE A 1 86 ? -24.816 1.865 32.523 1.00 79.00 86 ILE A N 1
ATOM 681 C CA . ILE A 1 86 ? -24.583 1.898 33.976 1.00 79.00 86 ILE A CA 1
ATOM 682 C C . ILE A 1 86 ? -24.846 3.297 34.543 1.00 79.00 86 ILE A C 1
ATOM 684 O O . ILE A 1 86 ? -25.472 3.411 35.590 1.00 79.00 86 ILE A O 1
ATOM 688 N N . GLN A 1 87 ? -24.411 4.359 33.860 1.00 79.00 87 GLN A N 1
ATOM 689 C CA . GLN A 1 87 ? -24.703 5.741 34.250 1.00 79.00 87 GLN A CA 1
ATOM 690 C C . GLN A 1 87 ? -26.190 6.062 34.159 1.00 79.00 87 GLN A C 1
ATOM 692 O O . GLN A 1 87 ? -26.709 6.803 34.984 1.00 79.00 87 GLN A O 1
ATOM 697 N N . GLN A 1 88 ? -26.897 5.491 33.188 1.00 76.06 88 GLN A N 1
ATOM 698 C CA . GLN A 1 88 ? -28.339 5.619 33.100 1.00 76.06 88 GLN A CA 1
ATOM 699 C C . GLN A 1 88 ? -29.022 4.876 34.250 1.00 76.06 88 GLN A C 1
ATOM 701 O O . GLN A 1 88 ? -29.916 5.447 34.852 1.00 76.06 88 GLN A O 1
ATOM 706 N N . LEU A 1 89 ? -28.570 3.676 34.625 1.00 71.88 89 LEU A N 1
ATOM 707 C CA . LEU A 1 89 ? -29.076 2.937 35.792 1.00 71.88 89 LEU A CA 1
ATOM 708 C C . LEU A 1 89 ? -28.707 3.575 37.140 1.00 71.88 89 LEU A C 1
ATOM 710 O O . LEU A 1 89 ? -29.418 3.387 38.125 1.00 71.88 89 LEU A O 1
ATOM 714 N N . SER A 1 90 ? -27.587 4.295 37.219 1.00 67.50 90 SER A N 1
ATOM 715 C CA . SER A 1 90 ? -27.172 4.990 38.441 1.00 67.50 90 SER A CA 1
ATOM 716 C C . SER A 1 90 ? -27.773 6.394 38.548 1.00 67.50 90 SER A C 1
ATOM 718 O O . SER A 1 90 ? -28.099 6.833 39.648 1.00 67.50 90 SER A O 1
ATOM 720 N N . GLY A 1 91 ? -27.961 7.084 37.419 1.00 65.56 91 GLY A N 1
ATOM 721 C CA . GLY A 1 91 ? -28.583 8.405 37.307 1.00 65.56 91 GLY A CA 1
ATOM 722 C C . GLY A 1 91 ? -30.110 8.345 37.344 1.00 65.56 91 GLY A C 1
ATOM 723 O O . GLY A 1 91 ? -30.740 9.091 38.089 1.00 65.56 91 GLY A O 1
ATOM 724 N N . GLN A 1 92 ? -30.719 7.380 36.648 1.00 55.25 92 GLN A N 1
ATOM 725 C CA . GLN A 1 92 ? -32.008 6.820 37.050 1.00 55.25 92 GLN A CA 1
ATOM 726 C C . GLN A 1 92 ? -31.724 5.829 38.166 1.00 55.25 92 GLN A C 1
ATOM 728 O O . GLN A 1 92 ? -31.974 4.647 37.962 1.00 55.25 92 GLN A O 1
ATOM 733 N N . GLY A 1 93 ? -31.151 6.277 39.293 1.00 50.38 93 GLY A N 1
ATOM 734 C CA . GLY A 1 93 ? -30.939 5.434 40.464 1.00 50.38 93 GLY A CA 1
ATOM 735 C C . GLY A 1 93 ? -32.193 4.608 40.622 1.00 50.38 93 GLY A C 1
ATOM 736 O O . GLY A 1 93 ? -33.258 5.188 40.870 1.00 50.38 93 GLY A O 1
ATOM 737 N N . VAL A 1 94 ? -32.080 3.319 40.247 1.00 55.62 94 VAL A N 1
ATOM 738 C CA . VAL A 1 94 ? -33.248 2.477 40.013 1.00 55.62 94 VAL A CA 1
ATOM 739 C C . VAL A 1 94 ? -34.055 2.705 41.255 1.00 55.62 94 VAL A C 1
ATOM 741 O O . VAL A 1 94 ? -33.525 2.598 42.366 1.00 55.62 94 VAL A O 1
ATOM 744 N N . LYS A 1 95 ? -35.293 3.153 41.065 1.00 62.06 95 LYS A N 1
ATOM 745 C CA . LYS A 1 95 ? -36.248 3.408 42.133 1.00 62.06 95 LYS A CA 1
ATOM 746 C C . LYS A 1 95 ? -36.589 2.077 42.805 1.00 62.06 95 LYS A C 1
ATOM 748 O O . LYS A 1 95 ? -37.732 1.835 43.103 1.00 62.06 95 LYS A O 1
ATOM 753 N N . TRP A 1 96 ? -35.624 1.191 43.000 1.00 62.75 96 TRP A N 1
ATOM 754 C CA . TRP A 1 96 ? -35.695 -0.106 43.607 1.00 62.75 96 TRP A CA 1
ATOM 755 C C . TRP A 1 96 ? -36.250 0.030 45.001 1.00 62.75 96 TRP A C 1
ATOM 757 O O . TRP A 1 96 ? -37.134 -0.725 45.344 1.00 62.75 96 TRP A O 1
ATOM 767 N N . ASN A 1 97 ? -35.872 1.085 45.724 1.00 61.69 97 ASN A N 1
ATOM 768 C CA . ASN A 1 97 ? -36.530 1.427 46.978 1.00 61.69 97 ASN A CA 1
ATOM 769 C C . ASN A 1 97 ? -38.022 1.717 46.760 1.00 61.69 97 ASN A C 1
ATOM 771 O O . ASN A 1 97 ? -38.840 1.087 47.398 1.00 61.69 97 ASN A O 1
ATOM 775 N N . ARG A 1 98 ? -38.401 2.553 45.784 1.00 65.56 98 ARG A N 1
ATOM 776 C CA . ARG A 1 98 ? -39.818 2.846 45.488 1.00 65.56 98 ARG A CA 1
ATOM 777 C C . ARG A 1 98 ? -40.598 1.646 44.932 1.00 65.56 98 ARG A C 1
ATOM 779 O O . ARG A 1 98 ? -41.767 1.511 45.231 1.00 65.56 98 ARG A O 1
ATOM 786 N N . ILE A 1 99 ? -39.972 0.806 44.113 1.00 67.75 99 ILE A N 1
ATOM 787 C CA . ILE A 1 99 ? -40.545 -0.409 43.526 1.00 67.75 99 ILE A CA 1
ATOM 788 C C . ILE A 1 99 ? -40.706 -1.454 44.629 1.00 67.75 99 ILE A C 1
ATOM 790 O O . ILE A 1 99 ? -41.719 -2.133 44.664 1.00 67.75 99 ILE A O 1
ATOM 794 N N . MET A 1 100 ? -39.748 -1.559 45.552 1.00 65.12 100 MET A N 1
ATOM 795 C CA . MET A 1 100 ? -39.853 -2.409 46.738 1.00 65.12 100 MET A CA 1
ATOM 796 C C . MET A 1 100 ? -40.879 -1.873 47.733 1.00 65.12 100 MET A C 1
ATOM 798 O O . MET A 1 100 ? -41.594 -2.673 48.324 1.00 65.12 100 MET A O 1
ATOM 802 N N . ASP A 1 101 ? -41.001 -0.554 47.878 1.00 67.94 101 ASP A N 1
ATOM 803 C CA . ASP A 1 101 ? -42.036 0.082 48.694 1.00 67.94 101 ASP A CA 1
ATOM 804 C C . ASP A 1 101 ? -43.429 -0.149 48.076 1.00 67.94 101 ASP A C 1
ATOM 806 O O . ASP A 1 101 ? -44.334 -0.605 48.767 1.00 67.94 101 ASP A O 1
ATOM 810 N N . GLU A 1 102 ? -43.590 0.044 46.762 1.00 68.75 102 GLU A N 1
ATOM 811 C CA . GLU A 1 102 ? -44.835 -0.244 46.030 1.00 68.75 102 GLU A CA 1
ATOM 812 C C . GLU A 1 102 ? -45.172 -1.752 46.051 1.00 68.75 102 GLU A C 1
ATOM 814 O O . GLU A 1 102 ? -46.329 -2.123 46.236 1.00 68.75 102 GLU A O 1
ATOM 819 N N . LEU A 1 103 ? -44.180 -2.646 45.942 1.00 66.81 103 LEU A N 1
ATOM 820 C CA . LEU A 1 103 ? -44.374 -4.096 46.091 1.00 66.81 103 LEU A CA 1
ATOM 821 C C . LEU A 1 103 ? -44.767 -4.481 47.522 1.00 66.81 103 LEU A C 1
ATOM 823 O O . LEU A 1 103 ? -45.589 -5.374 47.704 1.00 66.81 103 LEU A O 1
ATOM 827 N N . ARG A 1 104 ? -44.211 -3.814 48.537 1.00 66.38 104 ARG A N 1
ATOM 828 C CA . ARG A 1 104 ? -44.547 -4.050 49.947 1.00 66.38 104 ARG A CA 1
ATOM 829 C C . ARG A 1 104 ? -45.966 -3.597 50.290 1.00 66.38 104 ARG A C 1
ATOM 831 O O . ARG A 1 104 ? -46.596 -4.233 51.129 1.00 66.38 104 ARG A O 1
ATOM 838 N N . ASP A 1 105 ? -46.467 -2.551 49.640 1.00 71.25 105 ASP A N 1
ATOM 839 C CA . ASP A 1 105 ? -47.852 -2.093 49.802 1.00 71.25 105 ASP A CA 1
ATOM 840 C C . ASP A 1 105 ? -48.866 -3.031 49.124 1.00 71.25 105 ASP A C 1
ATOM 842 O O . ASP A 1 105 ? -49.996 -3.171 49.595 1.00 71.25 105 ASP A O 1
ATOM 846 N N . ILE A 1 106 ? -48.473 -3.702 48.037 1.00 69.81 106 ILE A N 1
ATOM 847 C CA . ILE A 1 106 ? -49.340 -4.633 47.295 1.00 69.81 106 ILE A CA 1
ATOM 848 C C . ILE A 1 106 ? -49.321 -6.045 47.907 1.00 69.81 106 ILE A C 1
ATOM 850 O O . ILE A 1 106 ? -50.314 -6.770 47.820 1.00 69.81 106 ILE A O 1
ATOM 854 N N . ILE A 1 107 ? -48.212 -6.457 48.531 1.00 61.44 107 ILE A N 1
ATOM 855 C CA . ILE A 1 107 ? -48.038 -7.812 49.066 1.00 61.44 107 ILE A CA 1
ATOM 856 C C . ILE A 1 107 ? -48.398 -7.840 50.563 1.00 61.44 107 ILE A C 1
ATOM 858 O O . ILE A 1 107 ? -47.708 -7.219 51.372 1.00 61.44 107 ILE A O 1
ATOM 862 N N . PRO A 1 108 ? -49.440 -8.586 50.982 1.00 60.22 108 PRO A N 1
ATOM 863 C CA . PRO A 1 108 ? -49.787 -8.710 52.394 1.00 60.22 108 PRO A CA 1
ATOM 864 C C . PRO A 1 108 ? -48.620 -9.312 53.195 1.00 60.22 108 PRO A C 1
ATOM 866 O O . PRO A 1 108 ? -47.974 -10.258 52.745 1.00 60.22 108 PRO A O 1
ATOM 869 N N . GLN A 1 109 ? -48.374 -8.787 54.406 1.00 59.47 109 GLN A N 1
ATOM 870 C CA . GLN A 1 109 ? -47.211 -9.105 55.266 1.00 59.47 109 GLN A CA 1
ATOM 871 C C . GLN A 1 109 ? -47.055 -10.590 55.649 1.00 59.47 109 GLN A C 1
ATOM 873 O O . GLN A 1 109 ? -46.086 -10.972 56.300 1.00 59.47 109 GLN A O 1
ATOM 878 N N . THR A 1 110 ? -48.005 -11.432 55.261 1.00 55.88 110 THR A N 1
ATOM 879 C CA . THR A 1 110 ? -48.012 -12.875 55.475 1.00 55.88 110 THR A CA 1
ATOM 880 C C . THR A 1 110 ? -47.412 -13.674 54.320 1.00 55.88 110 THR A C 1
ATOM 882 O O . THR A 1 110 ? -47.326 -14.887 54.450 1.00 55.88 110 THR A O 1
ATOM 885 N N . VAL A 1 111 ? -46.980 -13.074 53.205 1.00 60.12 111 VAL A N 1
ATOM 886 C CA . VAL A 1 111 ? -46.443 -13.824 52.050 1.00 60.12 111 VAL A CA 1
ATOM 887 C C . VAL A 1 111 ? -44.923 -13.680 51.946 1.00 60.12 111 VAL A C 1
ATOM 889 O O . VAL A 1 111 ? -44.399 -12.578 51.805 1.00 60.12 111 VAL A O 1
ATOM 892 N N . VAL A 1 112 ? -44.210 -14.809 51.979 1.00 62.47 112 VAL A N 1
ATOM 893 C CA . VAL A 1 112 ? -42.767 -14.883 51.706 1.00 62.47 112 VAL A CA 1
ATOM 894 C C . VAL A 1 112 ? -42.568 -15.122 50.214 1.00 62.47 112 VAL A C 1
ATOM 896 O O . VAL A 1 112 ? -43.081 -16.093 49.660 1.00 62.47 112 VAL A O 1
ATOM 899 N N . LEU A 1 113 ? -41.833 -14.225 49.564 1.00 63.09 113 LEU A N 1
ATOM 900 C CA . LEU A 1 113 ? -41.512 -14.303 48.141 1.00 63.09 113 LEU A CA 1
ATOM 901 C C . LEU A 1 113 ? -40.361 -15.283 47.911 1.00 63.09 113 LEU A C 1
ATOM 903 O O . LEU A 1 113 ? -39.277 -15.080 48.453 1.00 63.09 113 LEU A O 1
ATOM 907 N N . ASP A 1 114 ? -40.584 -16.311 47.091 1.00 65.81 114 ASP A N 1
ATOM 908 C CA . ASP A 1 114 ? -39.557 -17.310 46.770 1.00 65.81 114 ASP A CA 1
ATOM 909 C C . ASP A 1 114 ? -38.941 -17.062 45.378 1.00 65.81 114 ASP A C 1
ATOM 911 O O . ASP A 1 114 ? -37.747 -17.291 45.187 1.00 65.81 114 ASP A O 1
ATOM 915 N N . ALA A 1 115 ? -39.715 -16.568 44.400 1.00 60.72 115 ALA A N 1
ATOM 916 C CA . ALA A 1 115 ? -39.201 -16.275 43.061 1.00 60.72 115 ALA A CA 1
ATOM 917 C C . ALA A 1 115 ? -40.007 -15.194 42.325 1.00 60.72 115 ALA A C 1
ATOM 919 O O . ALA A 1 115 ? -41.237 -15.148 42.385 1.00 60.72 115 ALA A O 1
ATOM 920 N N . VAL A 1 116 ? -39.297 -14.366 41.557 1.00 62.47 116 VAL A N 1
ATOM 921 C CA . VAL A 1 116 ? -39.876 -13.418 40.597 1.00 62.47 116 VAL A CA 1
ATOM 922 C C . VAL A 1 116 ? -39.359 -13.795 39.217 1.00 62.47 116 VAL A C 1
ATOM 924 O O . VAL A 1 116 ? -38.151 -13.801 38.990 1.00 62.47 116 VAL A O 1
ATOM 927 N N . THR A 1 117 ? -40.265 -14.137 38.302 1.00 61.00 117 THR A N 1
ATOM 928 C CA . THR A 1 117 ? -39.921 -14.486 36.916 1.00 61.00 117 THR A CA 1
ATOM 929 C C . THR A 1 117 ? -40.612 -13.537 35.950 1.00 61.00 117 THR A C 1
ATOM 931 O O . THR A 1 117 ? -41.785 -13.199 36.115 1.00 61.00 117 THR A O 1
ATOM 934 N N . ASN A 1 118 ? -39.862 -13.081 34.949 1.00 59.06 118 ASN A N 1
ATOM 935 C CA . ASN A 1 118 ? -40.363 -12.188 33.913 1.00 59.06 118 ASN A CA 1
ATOM 936 C C . ASN A 1 118 ? -40.680 -13.023 32.668 1.00 59.06 118 ASN A C 1
ATOM 938 O O . ASN A 1 118 ? -39.769 -13.623 32.095 1.00 59.06 118 ASN A O 1
ATOM 942 N N . GLY A 1 119 ? -41.964 -13.131 32.320 1.00 59.78 119 GLY A N 1
ATOM 943 C CA . GLY A 1 119 ? -42.413 -13.841 31.124 1.00 59.78 119 GLY A CA 1
ATOM 944 C C . GLY A 1 119 ? -42.199 -13.009 29.859 1.00 59.78 119 GLY A C 1
ATOM 945 O O . GLY A 1 119 ? -42.184 -11.781 29.916 1.00 59.78 119 GLY A O 1
ATOM 946 N N . GLU A 1 120 ? -42.060 -13.675 28.710 1.00 54.91 120 GLU A N 1
ATOM 947 C CA . GLU A 1 120 ? -41.760 -13.046 27.409 1.00 54.91 120 GLU A CA 1
ATOM 948 C C . GLU A 1 120 ? -42.790 -11.979 26.975 1.00 54.91 120 GLU A C 1
ATOM 950 O O . GLU A 1 120 ? -42.443 -11.064 26.233 1.00 54.91 120 GLU A O 1
ATOM 955 N N . ASP A 1 121 ? -44.006 -12.015 27.529 1.00 59.44 121 ASP A N 1
ATOM 956 C CA . ASP A 1 121 ? -45.090 -11.058 27.256 1.00 59.44 121 ASP A CA 1
ATOM 957 C C . ASP A 1 121 ? -45.090 -9.821 28.182 1.00 59.44 121 ASP A C 1
ATOM 959 O O . ASP A 1 121 ? -46.053 -9.053 28.217 1.00 59.44 121 ASP A O 1
ATOM 963 N N . GLY A 1 122 ? -44.039 -9.624 28.986 1.00 58.41 122 GLY A N 1
ATOM 964 C CA . GLY A 1 122 ? -43.948 -8.515 29.946 1.00 58.41 122 GLY A CA 1
ATOM 965 C C . GLY A 1 122 ? -44.823 -8.690 31.193 1.00 58.41 122 GLY A C 1
ATOM 966 O O . GLY A 1 122 ? -44.958 -7.765 31.996 1.00 58.41 122 GLY A O 1
ATOM 967 N N . VAL A 1 123 ? -45.405 -9.878 31.379 1.00 58.09 123 VAL A N 1
ATOM 968 C CA . VAL A 1 123 ? -46.151 -10.249 32.585 1.00 58.09 123 VAL A CA 1
ATOM 969 C C . VAL A 1 123 ? -45.167 -10.748 33.643 1.00 58.09 123 VAL A C 1
ATOM 971 O O . VAL A 1 123 ? -44.516 -11.784 33.486 1.00 58.09 123 VAL A O 1
ATOM 974 N N . ILE A 1 124 ? -45.069 -10.007 34.746 1.00 64.06 124 ILE A N 1
ATOM 975 C CA . ILE A 1 124 ? -44.241 -10.376 35.897 1.00 64.06 124 ILE A CA 1
ATOM 976 C C . ILE A 1 124 ? -45.046 -11.338 36.770 1.00 64.06 124 ILE A C 1
ATOM 978 O O . ILE A 1 124 ? -46.049 -10.952 37.370 1.00 64.06 124 ILE A O 1
ATOM 982 N N . THR A 1 125 ? -44.598 -12.591 36.846 1.00 66.25 125 THR A N 1
ATOM 983 C CA . THR A 1 125 ? -45.217 -13.605 37.706 1.00 66.25 125 THR A CA 1
ATOM 984 C C . THR A 1 125 ? -44.429 -13.706 39.002 1.00 66.25 125 THR A C 1
ATOM 986 O O . THR A 1 125 ? -43.223 -13.967 39.007 1.00 66.25 125 THR A O 1
ATOM 989 N N . ILE A 1 126 ? -45.123 -13.473 40.112 1.00 66.31 126 ILE A N 1
ATOM 990 C CA . ILE A 1 126 ? -44.550 -13.481 41.454 1.00 66.31 126 ILE A CA 1
ATOM 991 C C . ILE A 1 126 ? -45.056 -14.729 42.178 1.00 66.31 126 ILE A C 1
ATOM 993 O O . ILE A 1 126 ? -46.263 -14.905 42.341 1.00 66.31 126 ILE A O 1
ATOM 997 N N . VAL A 1 127 ? -44.134 -15.595 42.604 1.00 71.81 127 VAL A N 1
ATOM 998 C CA . VAL A 1 127 ? -44.444 -16.836 43.323 1.00 71.81 127 VAL A CA 1
ATOM 999 C C . VAL A 1 127 ? -43.960 -16.706 44.763 1.00 71.81 127 VAL A C 1
ATOM 1001 O O . VAL A 1 127 ? -42.786 -16.435 45.026 1.00 71.81 127 VAL A O 1
ATOM 1004 N N . GLY A 1 128 ? -44.873 -16.910 45.707 1.00 68.56 128 GLY A N 1
ATOM 1005 C CA . GLY A 1 128 ? -44.575 -16.862 47.131 1.00 68.56 128 GLY A CA 1
ATOM 1006 C C . GLY A 1 128 ? -45.475 -17.788 47.936 1.00 68.56 128 GLY A C 1
ATOM 1007 O O . GLY A 1 128 ? -46.546 -18.195 47.482 1.00 68.56 128 GLY A O 1
ATOM 1008 N N . ARG A 1 129 ? -45.030 -18.126 49.145 1.00 70.69 129 ARG A N 1
ATOM 1009 C CA . ARG A 1 129 ? -45.784 -18.931 50.109 1.00 70.69 129 ARG A CA 1
ATOM 1010 C C . ARG A 1 129 ? -46.440 -18.015 51.132 1.00 70.69 129 ARG A C 1
ATOM 1012 O O . ARG A 1 129 ? -45.765 -17.213 51.772 1.00 70.69 129 ARG A O 1
ATOM 1019 N N . ALA A 1 130 ? -47.751 -18.153 51.311 1.00 59.00 130 ALA A N 1
ATOM 1020 C CA . ALA A 1 130 ? -48.454 -17.513 52.416 1.00 59.00 130 ALA A CA 1
ATOM 1021 C C . ALA A 1 130 ? -48.140 -18.264 53.721 1.00 59.00 130 ALA A C 1
ATOM 1023 O O . ALA A 1 130 ? -48.425 -19.454 53.850 1.00 59.00 130 ALA A O 1
ATOM 1024 N N . GLY A 1 131 ? -47.537 -17.575 54.683 1.00 56.06 131 GLY A N 1
ATOM 1025 C CA . GLY A 1 131 ? -47.398 -18.029 56.056 1.00 56.06 131 GLY A CA 1
ATOM 1026 C C . GLY A 1 131 ? -48.776 -18.141 56.699 1.00 56.06 131 GLY A C 1
ATOM 1027 O O . GLY A 1 131 ? -49.482 -17.147 56.866 1.00 56.06 131 GLY A O 1
ATOM 1028 N N . SER A 1 132 ? -49.174 -19.362 57.051 1.00 49.22 132 SER A N 1
ATOM 1029 C CA . SER A 1 132 ? -50.363 -19.595 57.861 1.00 49.22 132 SER A CA 1
ATOM 1030 C C . SER A 1 132 ? -50.095 -19.113 59.286 1.00 49.22 132 SER A C 1
ATOM 1032 O O . SER A 1 132 ? -49.216 -19.650 59.962 1.00 49.22 132 SER A O 1
ATOM 1034 N N . LEU A 1 133 ? -50.866 -18.132 59.753 1.00 48.38 133 LEU A N 1
ATOM 1035 C CA . LEU A 1 133 ? -51.007 -17.856 61.180 1.00 48.38 133 LEU A CA 1
ATOM 1036 C C . LEU A 1 133 ? -51.615 -19.105 61.837 1.00 48.38 133 LEU A C 1
ATOM 1038 O O . LEU A 1 133 ? -52.796 -19.388 61.645 1.00 48.38 133 LEU A O 1
ATOM 1042 N N . GLN A 1 134 ? -50.806 -19.878 62.568 1.00 43.47 134 GLN A N 1
ATOM 1043 C CA . GLN A 1 134 ? -51.339 -20.772 63.595 1.00 43.47 134 GLN A CA 1
ATOM 1044 C C . GLN A 1 134 ? -51.788 -19.884 64.758 1.00 43.47 134 GLN A C 1
ATOM 1046 O O . GLN A 1 134 ? -50.976 -19.146 65.318 1.00 43.47 134 GLN A O 1
ATOM 1051 N N . ALA A 1 135 ? -53.097 -19.903 65.014 1.00 38.19 135 ALA A N 1
ATOM 1052 C CA . ALA A 1 135 ? -53.725 -19.342 66.205 1.00 38.19 135 ALA A CA 1
ATOM 1053 C C . ALA A 1 135 ? -53.348 -20.147 67.456 1.00 38.19 135 ALA A C 1
ATOM 1055 O O . ALA A 1 135 ? -53.132 -21.375 67.314 1.00 38.19 135 ALA A O 1
#

Foldseek 3Di:
DDDDPDDPPDPPVVVVVVVVVVVVVVVVVVVVVVVVVVVVVVVVVVVVVVVVVVVVVVVVVCVVVVVVVVVVVVVVVVVVVVVVVVCVCVVVVPVCVVVVVVVPVVDPPQWDWDDWDQDPVRDIDTDTDGHDPDD

Radius of gyration: 51.4 Å; chains: 1; bounding box: 102×29×154 Å